Protein AF-A0A2T0LXQ9-F1 (afdb_monomer)

Nearest PDB structures (foldseek):
  5e7t-assembly1_H  TM=4.383E-01  e=6.725E-02  Lactococcus phage Tuc2009
  8um6-assembly2_B  TM=4.158E-01  e=6.453E-01  Bacillus subtilis
  2wze-assembly1_A  TM=2.826E-01  e=3.660E+00  Acetivibrio thermocellus

Radius of gyration: 13.14 Å; Cα contacts (8 Å, |Δi|>4): 272; chains: 1; bounding box: 31×21×38 Å

Structure (mmCIF, N/CA/C/O backbone):
data_AF-A0A2T0LXQ9-F1
#
_entry.id   AF-A0A2T0LXQ9-F1
#
loop_
_atom_site.group_PDB
_atom_site.id
_atom_site.type_symbol
_atom_site.label_atom_id
_atom_site.label_alt_id
_atom_site.label_comp_id
_atom_site.label_asym_id
_atom_site.label_entity_id
_atom_site.label_seq_id
_atom_site.pdbx_PDB_ins_code
_atom_site.Cartn_x
_atom_site.Cartn_y
_atom_site.Cartn_z
_atom_site.occupancy
_atom_site.B_iso_or_equiv
_atom_site.auth_seq_id
_atom_site.auth_comp_id
_atom_site.auth_asym_id
_atom_site.auth_atom_id
_atom_site.pdbx_PDB_model_num
ATOM 1 N N . MET A 1 1 ? -18.740 -0.389 3.014 1.00 93.50 1 MET A N 1
ATOM 2 C CA . MET A 1 1 ? -17.411 -0.159 2.401 1.00 93.50 1 MET A CA 1
ATOM 3 C C . MET A 1 1 ? -17.346 1.247 1.836 1.00 93.50 1 MET A C 1
ATOM 5 O O . MET A 1 1 ? -18.373 1.753 1.399 1.00 93.50 1 MET A O 1
ATOM 9 N N . THR A 1 2 ? -16.164 1.858 1.833 1.00 97.38 2 THR A N 1
ATOM 10 C CA . THR A 1 2 ? -15.897 3.151 1.180 1.00 97.38 2 THR A CA 1
ATOM 11 C C . THR A 1 2 ? -14.673 3.054 0.280 1.00 97.38 2 THR A C 1
ATOM 13 O O . THR A 1 2 ? -13.772 2.265 0.559 1.00 97.38 2 THR A O 1
ATOM 16 N N . PHE A 1 3 ? -14.636 3.877 -0.768 1.00 97.81 3 PHE A N 1
ATOM 17 C CA . PHE A 1 3 ? -13.567 3.894 -1.763 1.00 97.81 3 PHE A CA 1
ATOM 18 C C . PHE A 1 3 ? -13.008 5.306 -1.925 1.00 97.81 3 PHE A C 1
ATOM 20 O O . PHE A 1 3 ? -13.757 6.283 -1.866 1.00 97.81 3 PHE A O 1
ATOM 27 N N . SER A 1 4 ? -11.710 5.416 -2.179 1.00 97.94 4 SER A N 1
ATOM 28 C CA . SER A 1 4 ? -11.076 6.648 -2.658 1.00 97.94 4 SER A CA 1
ATOM 29 C C . SER A 1 4 ? -10.054 6.315 -3.740 1.00 97.94 4 SER A C 1
ATOM 31 O O . SER A 1 4 ? -9.659 5.159 -3.880 1.00 97.94 4 SER A O 1
ATOM 33 N N . LYS A 1 5 ? -9.635 7.306 -4.528 1.00 97.94 5 LYS A N 1
ATOM 34 C CA . LYS A 1 5 ? -8.654 7.104 -5.599 1.00 97.94 5 LYS A CA 1
ATOM 35 C C . LYS A 1 5 ? -7.603 8.201 -5.613 1.00 97.94 5 LYS A C 1
ATOM 37 O O . LYS A 1 5 ? -7.911 9.353 -5.313 1.00 97.94 5 LYS A O 1
ATOM 42 N N . ALA A 1 6 ? -6.410 7.838 -6.050 1.00 98.31 6 ALA A N 1
ATOM 43 C CA . ALA A 1 6 ? -5.338 8.740 -6.420 1.00 98.31 6 ALA A CA 1
ATOM 44 C C . ALA A 1 6 ? -4.669 8.236 -7.705 1.00 98.31 6 ALA A C 1
ATOM 46 O O . ALA A 1 6 ? -4.815 7.077 -8.096 1.00 98.31 6 ALA A O 1
ATOM 47 N N . SER A 1 7 ? -3.967 9.132 -8.376 1.00 98.19 7 SER A N 1
ATOM 48 C CA . SER A 1 7 ? -3.144 8.835 -9.541 1.00 98.19 7 SER A CA 1
ATOM 49 C C . SER A 1 7 ? -2.052 9.884 -9.622 1.00 98.19 7 SER A C 1
ATOM 51 O O . SER A 1 7 ? -2.271 11.021 -9.191 1.00 98.19 7 SER A O 1
ATOM 53 N N . GLY A 1 8 ? -0.918 9.538 -10.205 1.00 97.12 8 GLY A N 1
ATOM 54 C CA . GLY A 1 8 ? 0.214 10.445 -10.304 1.00 97.12 8 GLY A CA 1
ATOM 55 C C . GLY A 1 8 ? 1.207 10.000 -11.360 1.00 97.12 8 GLY A C 1
ATOM 56 O O . GLY A 1 8 ? 1.066 8.935 -11.953 1.00 97.12 8 GLY A O 1
ATOM 57 N N . SER A 1 9 ? 2.190 10.861 -11.592 1.00 96.62 9 SER A N 1
ATOM 58 C CA . SER A 1 9 ? 3.390 10.572 -12.369 1.00 96.62 9 SER A CA 1
ATOM 59 C C . SER A 1 9 ? 4.573 11.261 -11.694 1.00 96.62 9 SER A C 1
ATOM 61 O O . SER A 1 9 ? 4.390 12.346 -11.131 1.00 96.62 9 SER A O 1
ATOM 63 N N . GLY A 1 10 ? 5.754 10.637 -11.678 1.00 93.06 10 GLY A N 1
ATOM 64 C CA . GLY A 1 10 ? 6.944 11.240 -11.060 1.00 93.06 10 GLY A CA 1
ATOM 65 C C . GLY A 1 10 ? 6.899 11.291 -9.525 1.00 93.06 10 GLY A C 1
ATOM 66 O O . GLY A 1 10 ? 7.587 12.101 -8.903 1.00 93.06 10 GLY A O 1
ATOM 67 N N . THR A 1 11 ? 6.008 10.516 -8.899 1.00 95.00 11 THR A N 1
ATOM 68 C CA . THR A 1 11 ? 5.722 10.547 -7.454 1.00 95.00 11 THR A CA 1
ATOM 69 C C . THR A 1 11 ? 5.458 9.141 -6.945 1.00 95.00 11 THR A C 1
ATOM 71 O O . THR A 1 11 ? 4.991 8.297 -7.700 1.00 95.00 11 THR A O 1
ATOM 74 N N . ALA A 1 12 ? 5.681 8.896 -5.653 1.00 95.88 12 ALA A N 1
ATOM 75 C CA . ALA A 1 12 ? 5.351 7.604 -5.065 1.00 95.88 12 ALA A CA 1
ATOM 76 C C . ALA A 1 12 ? 3.820 7.373 -5.047 1.00 95.88 12 ALA A C 1
ATOM 78 O O . ALA A 1 12 ? 3.090 8.266 -4.595 1.00 95.88 12 ALA A O 1
ATOM 79 N N . PRO A 1 13 ? 3.323 6.191 -5.464 1.00 97.12 13 PRO A N 1
ATOM 80 C CA . PRO A 1 13 ? 1.915 5.821 -5.342 1.00 97.12 13 PRO A CA 1
ATOM 81 C C . PRO A 1 13 ? 1.392 5.934 -3.910 1.00 97.12 13 PRO A C 1
ATOM 83 O O . PRO A 1 13 ? 1.747 5.133 -3.045 1.00 97.12 13 PRO A O 1
ATOM 86 N N . GLN A 1 14 ? 0.518 6.909 -3.648 1.00 97.88 14 GLN A N 1
ATOM 87 C CA . GLN A 1 14 ? -0.124 7.102 -2.344 1.00 97.88 14 GLN A CA 1
ATOM 88 C C . GLN A 1 14 ? -1.570 7.575 -2.489 1.00 97.88 14 GLN A C 1
ATOM 90 O O . GLN A 1 14 ? -1.902 8.379 -3.358 1.00 97.88 14 GLN A O 1
ATOM 95 N N . ALA A 1 15 ? -2.438 7.102 -1.598 1.00 98.12 15 ALA A N 1
ATOM 96 C CA . ALA A 1 15 ? -3.834 7.505 -1.512 1.00 98.12 15 ALA A CA 1
ATOM 97 C C . ALA A 1 15 ? -4.281 7.621 -0.049 1.00 98.12 15 ALA A C 1
ATOM 99 O O . ALA A 1 15 ? -3.736 6.975 0.847 1.00 98.12 15 ALA A O 1
ATOM 100 N N . VAL A 1 16 ? -5.306 8.442 0.190 1.00 98.31 16 VAL A N 1
ATOM 101 C CA . VAL A 1 16 ? -5.895 8.632 1.521 1.00 98.31 16 VAL A CA 1
ATOM 102 C C . VAL A 1 16 ? -7.210 7.870 1.606 1.00 98.31 16 VAL A C 1
ATOM 104 O O . VAL A 1 16 ? -8.158 8.171 0.878 1.00 98.31 16 VAL A O 1
ATOM 107 N N . ALA A 1 17 ? -7.285 6.901 2.510 1.00 98.06 17 ALA A N 1
ATOM 108 C CA . ALA A 1 17 ? -8.512 6.214 2.887 1.00 98.06 17 ALA A CA 1
ATOM 109 C C . ALA A 1 17 ? -9.152 6.896 4.104 1.00 98.06 17 ALA A C 1
ATOM 111 O O . ALA A 1 17 ? -8.455 7.413 4.974 1.00 98.06 17 ALA A O 1
ATOM 112 N N . ARG A 1 18 ? -10.484 6.858 4.201 1.00 97.62 18 ARG A N 1
ATOM 113 C CA . ARG A 1 18 ? -11.205 7.175 5.443 1.00 97.62 18 ARG A CA 1
ATOM 114 C C . ARG A 1 18 ? -11.541 5.866 6.145 1.00 97.62 18 ARG A C 1
ATOM 116 O O . ARG A 1 18 ? -12.115 4.984 5.505 1.00 97.62 18 ARG A O 1
ATOM 123 N N . ALA A 1 19 ? -11.202 5.754 7.422 1.00 97.81 19 ALA A N 1
ATOM 124 C CA . ALA A 1 19 ? -11.434 4.562 8.228 1.00 97.81 19 ALA A CA 1
ATOM 125 C C . ALA A 1 19 ? -12.090 4.912 9.563 1.00 97.81 19 ALA A C 1
ATOM 127 O O . ALA A 1 19 ? -11.845 5.991 10.097 1.00 97.81 19 ALA A O 1
ATOM 128 N N . ASP A 1 20 ? -12.897 3.990 10.081 1.00 97.81 20 ASP A N 1
ATOM 129 C CA . ASP A 1 20 ? -13.305 3.933 11.485 1.00 97.81 20 ASP A CA 1
ATOM 130 C C . ASP A 1 20 ? -12.396 2.952 12.249 1.00 97.81 20 ASP A C 1
ATOM 132 O O . ASP A 1 20 ? -11.715 2.121 11.634 1.00 97.81 20 ASP A O 1
ATOM 136 N N . ALA A 1 21 ? -12.387 3.008 13.584 1.00 97.69 21 ALA A N 1
ATOM 137 C CA . ALA A 1 21 ? -11.669 2.015 14.386 1.00 97.69 21 ALA A CA 1
ATOM 138 C C . ALA A 1 21 ? -12.170 0.594 14.061 1.00 97.69 21 ALA A C 1
ATOM 140 O O . ALA A 1 21 ? -13.371 0.366 13.977 1.00 97.69 21 ALA A O 1
ATOM 141 N N . GLY A 1 22 ? -11.256 -0.354 13.865 1.00 98.06 22 GLY A N 1
ATOM 142 C CA . GLY A 1 22 ? -11.538 -1.725 13.437 1.00 98.06 22 GLY A CA 1
ATOM 143 C C . GLY A 1 22 ? -11.662 -1.918 11.922 1.00 98.06 22 GLY A C 1
ATOM 144 O O . GLY A 1 22 ? -11.825 -3.053 11.480 1.00 98.06 22 GLY A O 1
ATOM 145 N N . SER A 1 23 ? -11.571 -0.859 11.109 1.00 98.50 23 SER A N 1
ATOM 146 C CA . SER A 1 23 ? -11.678 -1.004 9.652 1.00 98.50 23 SER A CA 1
ATOM 147 C C . SER A 1 23 ? -10.474 -1.726 9.055 1.00 98.50 23 SER A C 1
ATOM 149 O O . SER A 1 23 ? -9.329 -1.436 9.404 1.00 98.50 23 SER A O 1
ATOM 151 N N . LEU A 1 24 ? -10.720 -2.589 8.073 1.00 98.50 24 LEU A N 1
ATOM 152 C CA . LEU A 1 24 ? -9.671 -3.116 7.202 1.00 98.50 24 LEU A CA 1
ATOM 153 C C . LEU A 1 24 ? -9.475 -2.161 6.022 1.00 98.50 24 LEU A C 1
ATOM 155 O O . LEU A 1 24 ? -10.448 -1.782 5.366 1.00 98.50 24 LEU A O 1
ATOM 159 N N 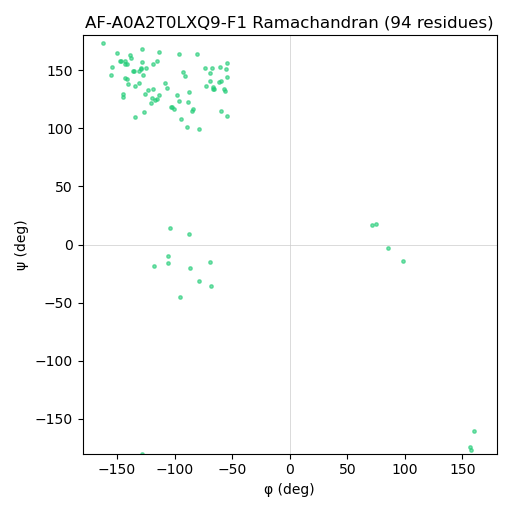. VAL A 1 25 ? -8.226 -1.790 5.738 1.00 98.62 25 VAL A N 1
ATOM 160 C CA . VAL A 1 25 ? -7.881 -0.865 4.649 1.00 98.62 25 VAL A CA 1
ATOM 161 C C . VAL A 1 25 ? -6.957 -1.562 3.662 1.00 98.62 25 VAL A C 1
ATOM 163 O O . VAL A 1 25 ? -5.862 -1.995 4.023 1.00 98.62 25 VAL A O 1
ATOM 166 N N . PHE A 1 26 ? -7.398 -1.628 2.411 1.00 98.69 26 PHE A N 1
ATOM 167 C CA . PHE A 1 26 ? -6.641 -2.144 1.278 1.00 98.69 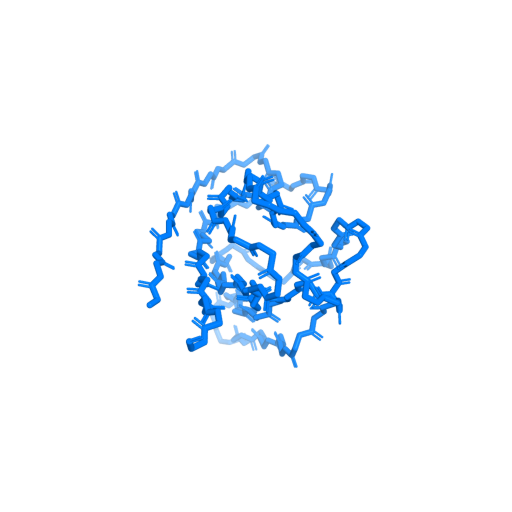26 PHE A CA 1
ATOM 168 C C . PHE A 1 26 ? -6.378 -1.029 0.269 1.00 98.69 26 PHE A C 1
ATOM 170 O O . PHE A 1 26 ? -7.118 -0.044 0.213 1.00 98.69 26 PHE A O 1
ATOM 177 N N . ALA A 1 27 ? -5.358 -1.211 -0.561 1.00 98.56 27 ALA A N 1
ATOM 178 C CA . ALA A 1 27 ? -5.145 -0.419 -1.758 1.00 98.56 27 ALA A CA 1
ATOM 179 C C . ALA A 1 27 ? -4.791 -1.328 -2.938 1.00 98.56 27 ALA A C 1
ATOM 181 O O . ALA A 1 27 ? -4.002 -2.259 -2.787 1.00 98.56 27 ALA A O 1
ATOM 182 N N . VAL A 1 28 ? -5.398 -1.057 -4.089 1.00 98.44 28 VAL A N 1
ATOM 183 C CA . VAL A 1 28 ? -5.193 -1.777 -5.349 1.00 98.44 28 VAL A CA 1
ATOM 184 C C . VAL A 1 28 ? -4.621 -0.795 -6.353 1.00 98.44 28 VAL A C 1
ATOM 186 O O . VAL A 1 28 ? -5.215 0.267 -6.558 1.00 98.44 28 VAL A O 1
ATOM 189 N N . GLY A 1 29 ? -3.475 -1.125 -6.935 1.00 97.56 29 GLY A N 1
ATOM 190 C CA . GLY A 1 29 ? -2.753 -0.222 -7.819 1.00 97.56 29 GLY A CA 1
ATOM 191 C C . GLY A 1 29 ? -2.385 -0.830 -9.162 1.00 97.56 29 GLY A C 1
ATOM 192 O O . GLY A 1 29 ? -2.297 -2.053 -9.309 1.00 97.56 29 GLY A O 1
ATOM 193 N N . ASN A 1 30 ? -2.179 0.069 -10.120 1.00 97.00 30 ASN A N 1
ATOM 194 C CA . ASN A 1 30 ? -1.574 -0.191 -11.418 1.00 97.00 30 ASN A CA 1
ATOM 195 C C . ASN A 1 30 ? -0.474 0.842 -11.684 1.00 97.00 30 ASN A C 1
ATOM 197 O O . ASN A 1 30 ? -0.653 2.027 -11.400 1.00 97.00 30 ASN A O 1
ATOM 201 N N . ASP A 1 31 ? 0.629 0.370 -12.238 1.00 96.38 31 ASP A N 1
ATOM 202 C CA . ASP A 1 31 ? 1.789 1.115 -12.703 1.00 96.38 31 ASP A CA 1
ATOM 203 C C . ASP A 1 31 ? 2.126 0.545 -14.074 1.00 96.38 31 ASP A C 1
ATOM 205 O O . ASP A 1 31 ? 2.502 -0.620 -14.187 1.00 96.38 31 ASP A O 1
ATOM 209 N N . TRP A 1 32 ? 1.889 1.334 -15.112 1.00 95.00 32 TRP A N 1
ATOM 210 C CA . TRP A 1 32 ? 1.904 0.856 -16.494 1.00 95.00 32 TRP A CA 1
ATOM 211 C C . TRP A 1 32 ? 3.169 1.262 -17.255 1.00 95.00 32 TRP A C 1
ATOM 213 O O . TRP A 1 32 ? 3.201 1.164 -18.478 1.00 95.00 32 TRP A O 1
ATOM 223 N N . ASP A 1 33 ? 4.211 1.716 -16.552 1.00 93.44 33 ASP A N 1
ATOM 224 C CA . ASP A 1 33 ? 5.510 2.023 -17.166 1.00 93.44 33 ASP A CA 1
ATOM 225 C C . ASP A 1 33 ? 6.585 0.970 -16.852 1.00 93.44 33 ASP A C 1
ATOM 227 O O . ASP A 1 33 ? 7.647 0.966 -17.478 1.00 93.44 33 ASP A O 1
ATOM 231 N N . GLY A 1 34 ? 6.332 0.036 -15.928 1.00 89.56 34 GLY A N 1
ATOM 232 C CA . GLY A 1 34 ? 7.262 -1.063 -15.682 1.00 89.56 34 GLY A CA 1
ATOM 233 C C . GLY A 1 34 ? 7.157 -1.727 -14.312 1.00 89.56 34 GLY A C 1
ATOM 234 O O . GLY A 1 34 ? 6.340 -1.381 -13.458 1.00 89.56 34 GLY A O 1
ATOM 235 N N . ALA A 1 35 ? 8.063 -2.678 -14.083 1.00 89.88 35 ALA A N 1
ATOM 236 C CA . ALA A 1 35 ? 8.281 -3.289 -12.778 1.00 89.88 35 ALA A CA 1
ATOM 237 C C . ALA A 1 35 ? 9.225 -2.443 -11.918 1.00 89.88 35 ALA A C 1
ATOM 239 O O . ALA A 1 35 ? 10.411 -2.318 -12.226 1.00 89.88 35 ALA A O 1
ATOM 240 N N . VAL A 1 36 ? 8.710 -1.933 -10.796 1.00 87.75 36 VAL A N 1
ATOM 241 C CA . VAL A 1 36 ? 9.482 -1.175 -9.801 1.00 87.75 36 VAL A CA 1
ATOM 242 C C . VAL A 1 36 ? 9.361 -1.836 -8.429 1.00 87.75 36 VAL A C 1
ATOM 244 O O . VAL A 1 36 ? 8.248 -2.151 -7.999 1.00 87.75 36 VAL A O 1
ATOM 247 N N . PRO A 1 37 ? 10.473 -2.02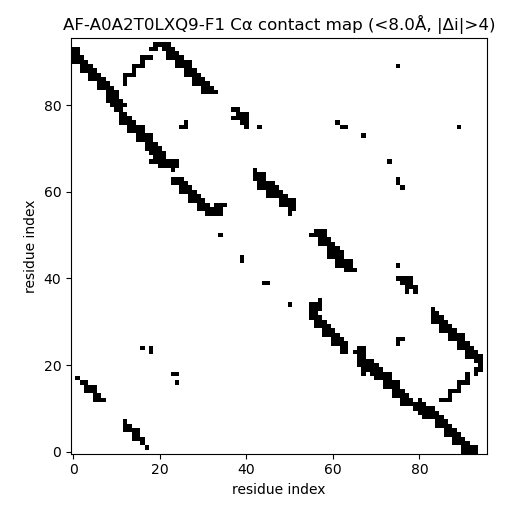8 -7.693 1.00 85.75 37 PRO A N 1
ATOM 248 C CA . PRO A 1 37 ? 10.417 -2.478 -6.308 1.00 85.75 37 PRO A CA 1
ATOM 249 C C . PRO A 1 37 ? 9.632 -1.497 -5.423 1.00 85.75 37 PRO A C 1
ATOM 251 O O . PRO A 1 37 ? 10.068 -0.370 -5.177 1.00 85.75 37 PRO A O 1
ATOM 254 N N . ARG A 1 38 ? 8.491 -1.931 -4.879 1.00 89.75 38 ARG A N 1
ATOM 255 C CA . ARG A 1 38 ? 7.669 -1.090 -3.997 1.00 89.75 38 ARG A CA 1
ATOM 256 C C . ARG A 1 38 ? 8.142 -1.151 -2.551 1.00 89.75 38 ARG A C 1
ATOM 258 O O . ARG A 1 38 ? 7.996 -2.163 -1.870 1.00 89.75 38 ARG A O 1
ATOM 265 N N . THR A 1 39 ? 8.626 -0.020 -2.041 1.00 95.50 39 THR A N 1
ATOM 266 C CA . THR A 1 39 ? 8.846 0.164 -0.597 1.00 95.50 39 THR A CA 1
ATOM 267 C C . THR A 1 39 ? 7.575 0.716 0.037 1.00 95.50 39 THR A C 1
ATOM 269 O O . THR A 1 39 ? 7.287 1.906 -0.094 1.00 95.50 39 THR A O 1
ATOM 272 N N . LEU A 1 40 ? 6.793 -0.139 0.698 1.00 97.62 40 LEU A N 1
ATOM 273 C CA . LEU A 1 40 ? 5.546 0.283 1.339 1.00 97.62 40 LEU A CA 1
ATOM 274 C C . LEU A 1 40 ? 5.793 1.214 2.531 1.00 97.6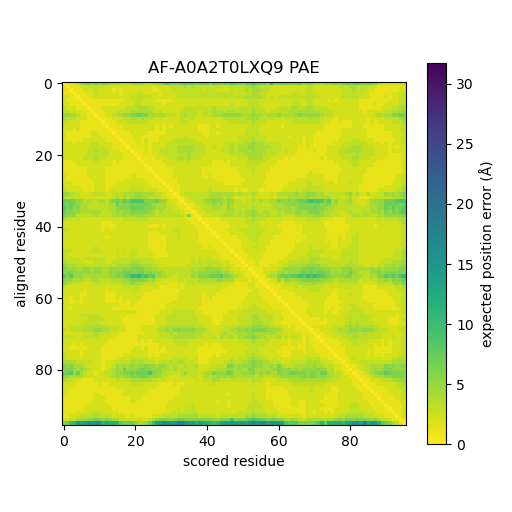2 40 LEU A C 1
ATOM 276 O O . LEU A 1 40 ? 6.815 1.131 3.215 1.00 97.62 40 LEU A O 1
ATOM 280 N N . LEU A 1 41 ? 4.818 2.081 2.804 1.00 98.31 41 LEU A N 1
ATOM 281 C CA . LEU A 1 41 ? 4.789 2.857 4.042 1.00 98.31 41 LEU A CA 1
ATOM 282 C C . LEU A 1 41 ? 4.731 1.925 5.277 1.00 98.31 41 LEU A C 1
ATOM 284 O O . LEU A 1 41 ? 4.203 0.813 5.188 1.00 98.31 41 LEU A O 1
ATOM 288 N N . PRO A 1 42 ? 5.232 2.360 6.451 1.00 98.06 42 PRO A N 1
ATOM 289 C CA . PRO A 1 42 ? 5.200 1.550 7.668 1.00 98.06 42 PRO A CA 1
ATOM 290 C C . PRO A 1 42 ? 3.792 1.061 8.040 1.00 98.06 42 PRO A C 1
ATOM 292 O O . PRO A 1 42 ? 2.806 1.779 7.871 1.00 98.06 42 PRO A O 1
ATOM 295 N N . GLY A 1 43 ? 3.706 -0.156 8.586 1.00 98.06 43 GLY A N 1
ATOM 296 C CA . GLY A 1 43 ? 2.432 -0.771 8.983 1.00 98.06 43 GLY A CA 1
ATOM 297 C C . GLY A 1 43 ? 1.593 -1.284 7.810 1.00 98.06 43 GLY A C 1
ATOM 298 O O . GLY A 1 43 ? 0.391 -1.493 7.966 1.00 98.06 43 GLY A O 1
ATOM 299 N N . GLN A 1 44 ? 2.203 -1.467 6.636 1.00 98.50 44 GLN A N 1
ATOM 300 C CA . GLN A 1 44 ? 1.555 -2.011 5.445 1.00 98.50 44 GLN A CA 1
ATOM 301 C C . GLN A 1 44 ? 2.309 -3.225 4.910 1.00 98.50 44 GLN A C 1
ATOM 303 O O . GLN A 1 44 ? 3.521 -3.347 5.080 1.00 98.50 44 GLN A O 1
ATOM 308 N N . SER A 1 45 ? 1.586 -4.126 4.252 1.00 98.19 45 SER A N 1
ATOM 309 C CA . SER A 1 45 ? 2.163 -5.296 3.592 1.00 98.19 45 SER A CA 1
ATOM 310 C C . SER A 1 45 ? 1.553 -5.508 2.211 1.00 98.19 45 SER A C 1
ATOM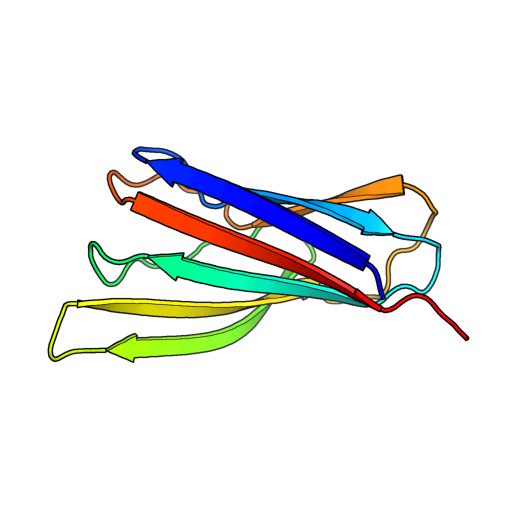 312 O O . SER A 1 45 ? 0.369 -5.229 1.995 1.00 98.19 45 SER A O 1
ATOM 314 N N . ILE A 1 46 ? 2.349 -6.059 1.291 1.00 98.00 46 ILE A N 1
ATOM 315 C CA . ILE A 1 46 ? 1.843 -6.593 0.026 1.00 98.00 46 ILE A CA 1
ATOM 316 C C . ILE A 1 46 ? 0.965 -7.812 0.328 1.00 98.00 46 ILE A C 1
ATOM 318 O O . ILE A 1 46 ? 1.305 -8.655 1.158 1.00 98.00 46 ILE A O 1
ATOM 322 N N . VAL A 1 47 ? -0.184 -7.876 -0.338 1.00 98.25 47 VAL A N 1
ATOM 323 C CA . VAL A 1 47 ? -1.062 -9.051 -0.396 1.00 98.25 47 VAL A CA 1
ATOM 324 C C . VAL A 1 47 ? -0.758 -9.850 -1.659 1.00 98.25 47 VAL A C 1
ATOM 326 O O . VAL A 1 47 ? -0.653 -11.071 -1.608 1.00 98.25 47 VAL A O 1
ATOM 329 N N . SER A 1 48 ? -0.614 -9.161 -2.791 1.00 97.31 48 SER A N 1
ATOM 330 C CA . SER A 1 48 ? -0.246 -9.746 -4.078 1.00 97.31 48 SER A CA 1
ATOM 331 C C . SER A 1 48 ? 0.413 -8.685 -4.956 1.00 97.31 48 SER A C 1
ATOM 333 O O . SER A 1 48 ? 0.043 -7.515 -4.887 1.00 97.31 48 SER A O 1
ATOM 335 N N . GLU A 1 49 ? 1.373 -9.094 -5.774 1.00 96.25 49 GLU A N 1
ATOM 336 C CA . GLU A 1 49 ? 1.992 -8.273 -6.811 1.00 96.25 49 GLU A CA 1
ATOM 337 C C . GLU A 1 49 ? 2.204 -9.154 -8.041 1.00 96.25 49 GLU A C 1
ATOM 339 O O . GLU A 1 49 ? 2.545 -10.335 -7.926 1.00 96.25 49 GLU A O 1
ATOM 344 N N . THR A 1 50 ? 1.926 -8.624 -9.225 1.00 95.50 50 THR A N 1
ATOM 345 C CA . THR A 1 50 ? 2.092 -9.345 -10.486 1.00 95.50 50 THR A CA 1
ATOM 346 C C . THR A 1 50 ? 2.551 -8.381 -11.561 1.00 95.50 50 THR A C 1
ATOM 348 O O . THR A 1 50 ? 1.935 -7.339 -11.775 1.00 95.50 50 THR A O 1
ATOM 351 N N . VAL A 1 51 ? 3.617 -8.768 -12.253 1.00 95.75 51 VAL A N 1
ATOM 352 C CA . VAL A 1 51 ? 4.11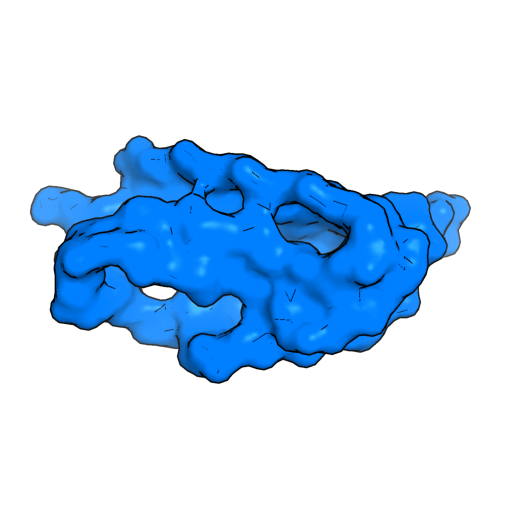3 -8.071 -13.437 1.00 95.75 51 VAL A CA 1
ATOM 353 C C . VAL A 1 51 ? 3.545 -8.771 -14.662 1.00 95.75 51 VAL A C 1
ATOM 355 O O . VAL A 1 51 ? 3.739 -9.976 -14.838 1.00 95.75 51 VAL A O 1
ATOM 358 N N . ASN A 1 52 ? 2.851 -8.026 -15.514 1.00 94.44 52 ASN A N 1
ATOM 359 C CA . ASN A 1 52 ? 2.548 -8.468 -16.862 1.00 94.44 52 ASN A CA 1
ATOM 360 C C . ASN A 1 52 ? 3.797 -8.266 -17.724 1.00 94.44 52 ASN A C 1
ATOM 362 O O . ASN A 1 52 ? 4.076 -7.167 -18.193 1.00 94.44 52 ASN A O 1
ATOM 366 N N . THR A 1 53 ? 4.554 -9.338 -17.941 1.00 92.12 53 THR A N 1
ATOM 367 C CA . THR A 1 53 ? 5.825 -9.281 -18.674 1.00 92.12 53 THR A CA 1
ATOM 368 C C . THR A 1 53 ? 5.676 -8.986 -20.165 1.00 92.12 53 THR A C 1
ATOM 370 O O . THR A 1 53 ? 6.672 -8.645 -20.795 1.00 92.12 53 THR A O 1
ATOM 373 N N . ASP A 1 54 ? 4.471 -9.105 -20.732 1.00 92.38 54 ASP A N 1
ATOM 374 C CA . ASP A 1 54 ? 4.238 -8.847 -22.158 1.00 92.38 54 ASP A CA 1
ATOM 375 C C . ASP A 1 54 ? 4.155 -7.344 -22.469 1.00 92.38 54 ASP A C 1
ATOM 377 O O . ASP A 1 54 ? 4.534 -6.924 -23.562 1.00 92.38 54 ASP A O 1
ATOM 381 N N . VAL A 1 55 ? 3.670 -6.534 -21.520 1.00 92.12 55 VAL A N 1
ATOM 382 C CA . VAL A 1 55 ? 3.506 -5.072 -21.682 1.00 92.12 55 VAL A CA 1
ATOM 383 C C . VAL A 1 55 ? 4.336 -4.242 -20.701 1.00 92.12 55 VAL A C 1
ATOM 385 O O . VAL A 1 55 ? 4.605 -3.083 -20.984 1.00 92.12 55 VAL A O 1
ATOM 388 N N . GLY A 1 56 ? 4.796 -4.832 -19.597 1.00 89.62 56 GLY A N 1
ATOM 389 C CA . GLY A 1 56 ? 5.591 -4.161 -18.565 1.00 89.62 56 GLY A CA 1
ATOM 390 C C . GLY A 1 56 ? 4.789 -3.704 -17.343 1.00 89.62 56 GLY A C 1
ATOM 391 O O . GLY A 1 56 ? 5.394 -3.433 -16.311 1.00 89.62 56 GLY A O 1
ATOM 392 N N . ASP A 1 57 ? 3.458 -3.680 -17.417 1.00 94.38 57 ASP A N 1
ATOM 393 C CA . ASP A 1 57 ? 2.589 -3.2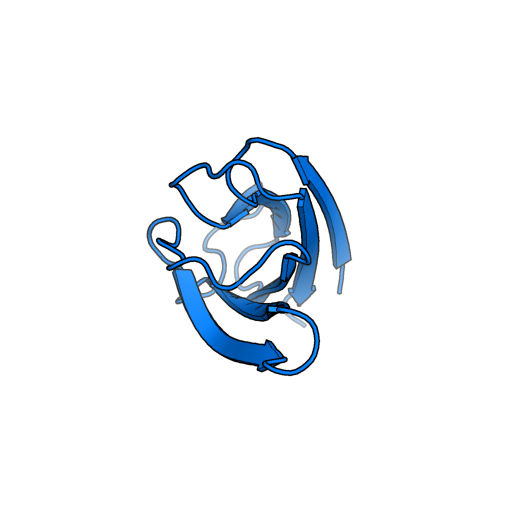24 -16.329 1.00 94.38 57 ASP A CA 1
ATOM 394 C C . ASP A 1 57 ? 2.757 -4.043 -15.045 1.00 94.38 57 ASP A C 1
ATOM 396 O O . ASP A 1 57 ? 2.817 -5.278 -15.063 1.00 94.38 57 ASP A O 1
ATOM 400 N N . THR A 1 58 ? 2.718 -3.362 -13.904 1.00 95.88 58 THR A N 1
ATOM 401 C CA . THR A 1 58 ? 2.677 -3.984 -12.586 1.00 95.88 58 THR A CA 1
ATOM 402 C C . THR A 1 58 ? 1.375 -3.677 -11.868 1.00 95.88 58 THR A C 1
ATOM 404 O O . THR A 1 58 ? 1.029 -2.526 -11.604 1.00 95.88 58 THR A O 1
ATOM 407 N N . PHE A 1 59 ? 0.697 -4.740 -11.451 1.00 96.44 59 PHE A N 1
ATOM 408 C CA . PHE A 1 59 ? -0.517 -4.685 -10.650 1.00 96.44 59 PHE A CA 1
ATOM 409 C C . PHE A 1 59 ? -0.214 -5.158 -9.236 1.00 96.44 59 PHE A C 1
ATOM 411 O O . PHE A 1 59 ? 0.499 -6.148 -9.042 1.00 96.44 59 PHE A O 1
ATOM 418 N N . TRP A 1 60 ? -0.778 -4.491 -8.232 1.00 97.81 60 TRP A N 1
ATOM 419 C CA . TRP A 1 60 ? -0.573 -4.900 -6.847 1.00 97.81 60 TRP A CA 1
ATOM 420 C C . TRP A 1 60 ? -1.785 -4.654 -5.961 1.00 97.81 60 TRP A C 1
ATOM 422 O O . TRP A 1 60 ? -2.637 -3.802 -6.216 1.00 97.81 60 TRP A O 1
ATOM 432 N N . VAL A 1 61 ? -1.820 -5.410 -4.870 1.00 98.44 61 VAL A N 1
ATOM 433 C CA . VAL A 1 61 ? -2.708 -5.204 -3.735 1.00 98.44 61 VAL A CA 1
ATOM 434 C C . VAL A 1 61 ? -1.852 -5.120 -2.485 1.00 98.44 61 VAL A C 1
ATOM 436 O O . VAL A 1 61 ? -1.046 -6.008 -2.207 1.00 98.44 61 VAL A O 1
ATOM 439 N N . GLN A 1 62 ? -2.074 -4.084 -1.691 1.00 98.56 62 GLN A N 1
ATOM 440 C CA . GLN A 1 62 ? -1.489 -3.914 -0.367 1.00 98.56 62 GLN A CA 1
ATOM 441 C C . GLN A 1 62 ? -2.573 -3.622 0.667 1.00 98.56 62 GLN A C 1
ATOM 443 O O . GLN A 1 62 ? -3.722 -3.331 0.328 1.00 98.56 62 GLN A O 1
ATOM 448 N N . ARG A 1 63 ? -2.210 -3.688 1.943 1.00 98.69 63 ARG A N 1
ATOM 449 C CA . ARG A 1 63 ? -3.111 -3.376 3.055 1.00 98.69 63 ARG A CA 1
ATOM 450 C C . ARG A 1 63 ? -2.367 -2.820 4.253 1.00 98.69 63 ARG A C 1
ATOM 452 O O . ARG A 1 63 ? -1.159 -3.021 4.352 1.00 98.69 63 ARG A O 1
ATOM 459 N N . LEU A 1 64 ? -3.100 -2.221 5.191 1.00 98.56 64 LEU A N 1
ATOM 460 C CA . LEU A 1 64 ? -2.619 -2.135 6.570 1.00 98.56 64 LEU A CA 1
ATOM 461 C C . LEU A 1 64 ? -2.430 -3.547 7.142 1.00 98.56 64 LEU A C 1
ATOM 46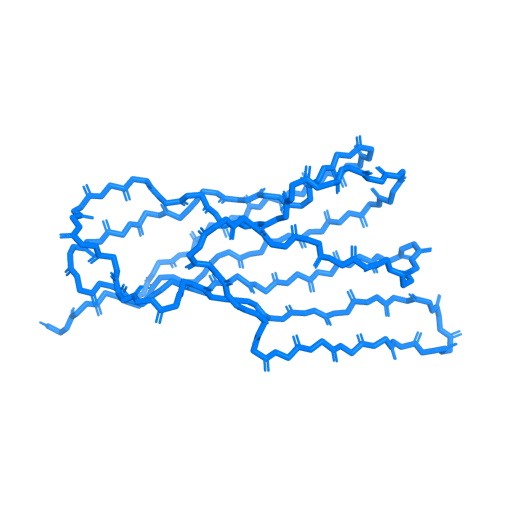3 O O . LEU A 1 64 ? -3.251 -4.436 6.899 1.00 98.56 64 LEU A O 1
ATOM 467 N N . THR A 1 65 ? -1.357 -3.759 7.901 1.00 98.44 65 THR A N 1
ATOM 468 C CA . THR A 1 65 ? -1.093 -5.049 8.556 1.00 98.44 65 THR A CA 1
ATOM 469 C C . THR A 1 65 ? -2.097 -5.338 9.664 1.00 98.44 65 THR A C 1
ATOM 471 O O . THR A 1 65 ? -2.506 -6.483 9.817 1.00 98.44 65 THR A O 1
ATOM 474 N N . GLU A 1 66 ? -2.526 -4.292 10.370 1.00 98.25 66 GLU A N 1
ATOM 475 C CA . GLU A 1 66 ? -3.529 -4.335 11.434 1.00 98.25 66 GLU A CA 1
ATOM 476 C C . GLU A 1 66 ? -4.742 -3.464 11.069 1.00 98.25 66 GLU A C 1
ATOM 478 O O . GLU A 1 66 ? -4.599 -2.509 10.297 1.00 98.25 66 GLU A O 1
ATOM 483 N N . PRO A 1 67 ? -5.939 -3.743 11.615 1.00 98.19 67 PRO A N 1
ATOM 484 C CA . PRO A 1 67 ? -7.086 -2.855 11.462 1.00 98.19 67 PRO A CA 1
ATOM 485 C C . PRO A 1 67 ? -6.783 -1.429 11.943 1.00 98.19 67 PRO A C 1
ATOM 487 O O . PRO A 1 67 ? -5.991 -1.220 12.865 1.00 98.19 67 PRO A O 1
ATOM 490 N N . ALA A 1 68 ? -7.452 -0.437 11.352 1.00 97.94 68 ALA A N 1
ATOM 491 C CA . ALA A 1 68 ? -7.322 0.953 11.778 1.00 97.94 68 ALA A CA 1
ATOM 492 C C . ALA A 1 68 ? -7.669 1.090 13.270 1.00 97.94 68 ALA A C 1
ATOM 494 O O . ALA A 1 68 ? -8.687 0.582 13.729 1.00 97.94 68 ALA A O 1
ATOM 495 N N . THR A 1 69 ? -6.837 1.777 14.046 1.00 96.81 69 THR A N 1
ATOM 496 C CA . THR A 1 69 ? -7.000 1.850 15.510 1.00 96.81 69 THR A CA 1
ATOM 497 C C . THR A 1 69 ? -7.937 2.968 15.961 1.00 96.81 69 THR A C 1
ATOM 499 O O . THR A 1 69 ? -8.468 2.916 17.067 1.00 96.81 69 THR A O 1
ATOM 502 N N . ALA A 1 70 ? -8.162 3.970 15.110 1.00 96.38 70 ALA A N 1
ATOM 503 C CA . ALA A 1 70 ? -9.003 5.122 15.394 1.00 96.38 70 ALA A CA 1
ATOM 504 C C . ALA A 1 70 ? -9.700 5.624 14.118 1.00 96.38 70 ALA A C 1
ATOM 506 O O . ALA A 1 70 ? -9.198 5.384 13.015 1.00 96.38 70 ALA A O 1
ATOM 507 N N . PRO A 1 71 ? -10.822 6.352 14.248 1.00 97.50 71 PRO A N 1
ATOM 508 C CA . PRO A 1 71 ? -11.444 7.011 13.112 1.00 97.50 71 PRO A CA 1
ATOM 509 C C . PRO A 1 71 ? -10.550 8.115 12.543 1.00 97.50 71 PRO A C 1
ATOM 511 O O . PRO A 1 71 ? -10.038 8.949 13.291 1.00 97.50 71 PRO A O 1
ATOM 514 N N . GLY A 1 72 ? -10.392 8.165 11.223 1.00 96.38 72 GLY A N 1
ATOM 515 C CA . GLY A 1 72 ? -9.606 9.211 10.579 1.00 96.38 72 GLY A CA 1
ATOM 516 C C . GLY A 1 72 ? -9.057 8.860 9.197 1.00 96.38 72 GLY A C 1
ATOM 517 O O . GLY A 1 72 ? -9.404 7.825 8.616 1.00 96.38 72 GLY A O 1
ATOM 518 N N . PRO A 1 73 ? -8.224 9.758 8.641 1.00 97.94 73 PRO A N 1
ATOM 519 C CA . PRO A 1 73 ? -7.498 9.495 7.412 1.00 97.94 73 PRO A CA 1
ATOM 520 C C . PRO A 1 73 ? -6.368 8.486 7.654 1.00 97.94 73 PRO A C 1
ATOM 522 O O . PRO A 1 73 ? -5.602 8.604 8.608 1.00 97.94 73 PRO A O 1
ATOM 525 N N . VAL A 1 74 ? -6.233 7.530 6.741 1.00 97.94 74 VAL A N 1
ATOM 526 C CA . VAL A 1 74 ? -5.121 6.580 6.668 1.00 97.94 74 VAL A CA 1
ATOM 527 C C . VAL A 1 74 ? -4.436 6.773 5.324 1.00 97.94 74 VAL A C 1
ATOM 529 O O . VAL A 1 74 ? -5.089 6.703 4.284 1.00 97.94 74 VAL A O 1
ATOM 532 N N . ILE A 1 75 ? -3.123 6.998 5.334 1.00 98.19 75 ILE A N 1
ATOM 533 C CA . ILE A 1 75 ? -2.326 7.052 4.106 1.00 98.19 75 ILE A CA 1
ATOM 534 C C . ILE A 1 75 ? -1.863 5.636 3.776 1.00 98.19 75 ILE A C 1
ATOM 536 O O . ILE A 1 75 ? -1.189 4.990 4.578 1.00 98.19 75 ILE A O 1
ATOM 540 N N . VAL A 1 76 ? -2.212 5.164 2.585 1.00 98.12 76 VAL A N 1
ATOM 541 C CA . VAL A 1 76 ? -1.768 3.881 2.039 1.00 98.12 76 VAL A CA 1
ATOM 542 C C . VAL A 1 76 ? -0.980 4.114 0.761 1.00 98.12 76 VAL A C 1
ATOM 544 O O . VAL A 1 76 ? -1.388 4.910 -0.082 1.00 98.12 76 VAL A O 1
ATOM 547 N N . GLY A 1 77 ? 0.163 3.452 0.629 1.00 97.56 77 GLY A N 1
ATOM 548 C CA . GLY A 1 77 ? 1.027 3.618 -0.534 1.00 97.56 77 GLY A CA 1
ATOM 549 C C . GLY A 1 77 ? 2.469 3.180 -0.3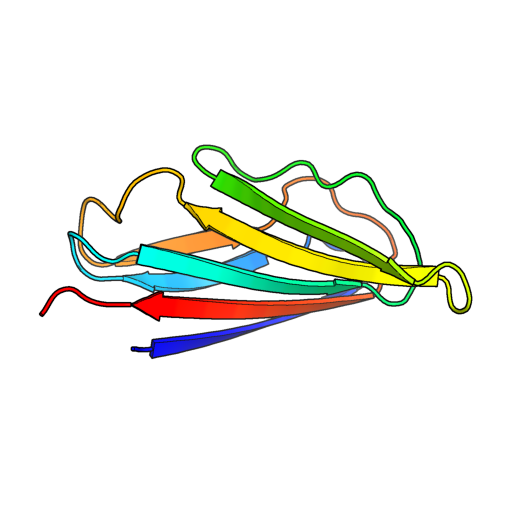09 1.00 97.56 77 GLY A C 1
ATOM 550 O O . GLY A 1 77 ? 2.761 2.424 0.624 1.00 97.56 77 GLY A O 1
ATOM 551 N N . SER A 1 78 ? 3.356 3.671 -1.168 1.00 96.38 78 SER A N 1
ATOM 552 C CA . SER A 1 78 ? 4.807 3.506 -1.096 1.00 96.38 78 SER A CA 1
ATOM 553 C C . SER A 1 78 ? 5.518 4.837 -0.821 1.00 96.38 78 SER A C 1
ATOM 555 O O . SER A 1 78 ? 4.926 5.917 -0.900 1.00 96.38 78 SER A O 1
ATOM 557 N N . SER A 1 79 ? 6.794 4.768 -0.438 1.00 95.62 79 SER A N 1
ATOM 558 C CA . SER A 1 79 ? 7.594 5.934 -0.032 1.00 95.62 79 SER A CA 1
ATOM 559 C C . SER A 1 79 ? 8.635 6.388 -1.055 1.00 95.62 79 SER A C 1
ATOM 561 O O . SER A 1 79 ? 9.137 7.502 -0.932 1.00 95.62 79 SER A O 1
ATOM 563 N N . VAL A 1 80 ? 8.967 5.552 -2.041 1.00 93.19 80 VAL A N 1
ATOM 564 C CA . VAL A 1 80 ? 10.010 5.834 -3.036 1.00 93.19 80 VAL A CA 1
ATOM 565 C C . VAL A 1 80 ? 9.346 6.305 -4.330 1.00 93.19 80 VAL A C 1
ATOM 567 O O . VAL A 1 80 ? 8.579 5.535 -4.904 1.00 93.19 80 VAL A O 1
ATOM 570 N N . PRO A 1 81 ? 9.583 7.554 -4.768 1.00 90.06 81 PRO A N 1
ATOM 571 C CA . PRO A 1 81 ? 9.158 8.017 -6.082 1.00 90.06 81 PRO A CA 1
ATOM 572 C C . PRO A 1 81 ? 9.952 7.347 -7.202 1.00 90.06 81 PRO A C 1
ATOM 574 O O . PRO A 1 81 ? 11.154 7.118 -7.060 1.00 90.06 81 PRO A O 1
ATOM 577 N N . ASP A 1 82 ? 9.289 7.148 -8.330 1.00 90.00 82 ASP A N 1
ATOM 578 C CA . ASP A 1 82 ? 9.868 6.829 -9.633 1.00 90.00 82 ASP A CA 1
ATOM 579 C C . ASP A 1 82 ? 9.313 7.814 -10.682 1.00 90.00 82 ASP A C 1
ATOM 581 O O . ASP A 1 82 ? 8.557 8.733 -10.348 1.00 90.00 82 ASP A O 1
ATOM 585 N N . ASP A 1 83 ? 9.731 7.673 -11.938 1.00 93.88 83 ASP A N 1
ATOM 586 C CA . ASP A 1 83 ? 9.231 8.441 -13.082 1.00 93.88 83 ASP A CA 1
ATOM 587 C C . ASP A 1 83 ? 7.992 7.813 -13.745 1.00 93.88 83 ASP A C 1
ATOM 589 O O . ASP A 1 83 ? 7.521 8.313 -14.771 1.00 93.88 83 ASP A O 1
ATOM 593 N N . HIS A 1 84 ? 7.411 6.781 -13.130 1.00 94.69 84 HIS A N 1
ATOM 594 C CA . HIS A 1 84 ? 6.274 6.058 -13.672 1.00 94.69 84 HIS A CA 1
ATOM 595 C C . HIS A 1 84 ? 4.959 6.784 -13.413 1.00 94.69 84 HIS A C 1
ATOM 597 O O . HIS A 1 84 ? 4.842 7.692 -12.581 1.00 94.69 84 HIS A O 1
ATOM 603 N N . GLN A 1 85 ? 3.940 6.373 -14.150 1.00 96.88 85 GLN A N 1
ATOM 604 C CA . GLN A 1 85 ? 2.566 6.790 -14.023 1.00 96.88 85 GLN A CA 1
ATOM 605 C C . GLN A 1 85 ? 1.761 5.661 -13.395 1.00 96.88 85 GLN A C 1
ATOM 607 O O . GLN A 1 85 ? 1.863 4.489 -13.757 1.00 96.88 85 GLN A O 1
ATOM 612 N N . TRP A 1 86 ? 0.929 6.037 -12.433 1.00 97.44 86 TRP A N 1
ATOM 613 C CA . TRP A 1 86 ? 0.236 5.074 -11.601 1.00 97.44 86 TRP A CA 1
ATOM 614 C C . TRP A 1 86 ? -1.179 5.520 -11.262 1.00 97.44 86 TRP A C 1
ATOM 616 O O . TRP A 1 86 ? -1.527 6.708 -11.258 1.00 97.44 86 TRP A O 1
ATOM 626 N N . ASN A 1 87 ? -2.007 4.543 -10.909 1.00 97.88 87 ASN A N 1
ATOM 627 C CA . ASN A 1 87 ? -3.266 4.758 -10.217 1.00 97.88 87 ASN A CA 1
ATOM 628 C C . ASN A 1 87 ? -3.348 3.857 -8.980 1.00 97.88 87 ASN A C 1
ATOM 630 O O . ASN A 1 87 ? -2.723 2.803 -8.902 1.00 97.88 87 ASN A O 1
ATOM 634 N N . LEU A 1 88 ? -4.084 4.322 -7.975 1.00 98.38 88 LEU A N 1
ATOM 635 C CA . LEU A 1 88 ? -4.267 3.618 -6.716 1.00 98.38 88 LEU A CA 1
ATOM 636 C C . LEU A 1 88 ? -5.684 3.867 -6.209 1.00 98.38 88 LEU A C 1
ATOM 638 O O . LEU A 1 88 ? -6.116 5.013 -6.068 1.00 98.38 88 LEU A O 1
ATOM 642 N N . VAL A 1 89 ? -6.408 2.796 -5.914 1.00 98.69 89 VAL A N 1
ATOM 643 C CA . VAL A 1 89 ? -7.740 2.844 -5.308 1.00 98.69 89 VAL A CA 1
ATOM 644 C C . VAL A 1 89 ? -7.659 2.250 -3.916 1.00 98.69 89 VAL A C 1
ATOM 646 O O . VAL A 1 89 ? -7.172 1.136 -3.748 1.00 98.69 89 VAL A O 1
ATOM 649 N N . THR A 1 90 ? -8.164 2.968 -2.917 1.00 98.62 90 THR A N 1
ATOM 650 C CA . THR A 1 90 ? -8.319 2.426 -1.566 1.00 98.62 90 THR A CA 1
ATOM 651 C C . THR A 1 90 ? -9.692 1.792 -1.396 1.00 98.62 90 THR A C 1
ATOM 653 O O . THR A 1 90 ? -10.689 2.272 -1.942 1.00 98.62 90 THR A O 1
ATOM 656 N N . VAL A 1 91 ? -9.743 0.716 -0.614 1.00 98.56 91 VAL A N 1
ATOM 657 C CA . VAL A 1 91 ? -10.969 0.032 -0.204 1.00 98.56 91 VAL A CA 1
ATOM 658 C C . VAL A 1 91 ? -10.960 -0.069 1.313 1.00 98.56 91 VAL A C 1
ATOM 660 O O . VAL A 1 91 ? -10.140 -0.788 1.885 1.00 98.56 91 VAL A O 1
ATOM 663 N N . THR A 1 92 ? -11.891 0.624 1.967 1.00 98.44 92 THR A N 1
ATOM 664 C CA . THR A 1 92 ? -12.105 0.494 3.410 1.00 98.44 92 THR A CA 1
ATOM 665 C C . THR A 1 92 ? -13.330 -0.369 3.683 1.00 98.44 92 THR A C 1
ATOM 667 O O . THR A 1 92 ? -14.460 -0.009 3.324 1.00 98.44 92 THR A O 1
ATOM 670 N N . ALA A 1 93 ? -13.123 -1.492 4.362 1.00 98.31 93 ALA A N 1
ATOM 671 C CA . ALA A 1 93 ? -14.182 -2.289 4.960 1.00 98.31 93 ALA A CA 1
ATOM 672 C C . ALA A 1 93 ? -14.349 -1.874 6.425 1.00 98.31 93 ALA A C 1
ATOM 674 O O . ALA A 1 93 ? -13.488 -2.158 7.254 1.00 98.31 93 ALA A O 1
ATOM 675 N N . HIS A 1 94 ? -15.449 -1.179 6.716 1.00 96.19 94 HIS A N 1
ATOM 676 C CA . HIS A 1 94 ? -15.814 -0.784 8.077 1.00 96.19 94 HIS A CA 1
ATOM 677 C C . HIS A 1 94 ? -16.315 -2.003 8.868 1.00 96.19 94 HIS A C 1
ATOM 679 O O . HIS A 1 94 ? -16.848 -2.929 8.243 1.00 96.19 94 HIS A O 1
ATOM 685 N N . PRO A 1 95 ? -16.162 -2.018 10.204 1.00 92.75 95 PRO A N 1
ATOM 686 C CA . PRO A 1 95 ? -16.798 -3.019 11.055 1.00 92.75 95 PRO A CA 1
ATOM 687 C C . PRO A 1 95 ? -18.316 -3.084 10.838 1.00 92.75 95 PRO A C 1
ATOM 689 O O . PRO A 1 95 ? -18.921 -2.118 10.367 1.00 92.75 95 PRO A O 1
ATOM 692 N N . ALA A 1 96 ? -18.903 -4.236 11.171 1.00 81.25 96 ALA A N 1
ATOM 693 C CA . ALA A 1 96 ? -20.350 -4.448 11.143 1.00 81.25 96 ALA A CA 1
ATOM 694 C C . ALA A 1 96 ? -21.076 -3.669 12.250 1.00 81.25 96 ALA A C 1
ATOM 696 O O . ALA A 1 96 ? -20.481 -3.508 13.341 1.00 81.25 96 ALA A O 1
#

Mean predicted aligned error: 2.52 Å

Solvent-accessible surface area (backbone atoms only — not comparable to full-atom values): 5168 Å² total; per-residue (Å²): 113,51,75,37,74,33,66,50,58,59,43,38,61,54,35,67,34,71,40,42,51,58,9,44,46,36,35,43,37,42,27,65,71,34,84,69,91,79,49,57,41,88,68,44,43,79,77,47,74,48,68,42,81,90,78,31,29,25,40,37,33,35,28,48,73,60,54,36,85,52,67,43,81,42,83,48,46,35,71,64,60,49,82,43,44,38,40,36,36,31,43,25,42,57,63,135

Organism: NCBI:txid1291556

Secondary structure (DSSP, 8-state):
-EEEEEEEESS--EEEEEE-TT-EEEEEEEE-S------BPTTEEEEEEEE-TTT--EEEEEEESS--SSSEEEEEEBS---S-EEEEEEEEE---

Foldseek 3Di:
DDKDKDKDFQFWDKDKDWAAAQKKKKKKKKWQPADDDFAWDPQKDWPDWDAPPVRRMIITMMTRVGGDHHTDIDMTTGDDGDRIIMMMMMDIDYDD

pLDDT: mean 96.17, std 3.18, range [81.25, 98.69]

Sequence (96 aa):
MTFSKASGSGTAPQAVARADAGSLVFAVGNDWDGAVPRTLLPGQSIVSETVNTDVGDTFWVQRLTEPATAPGPVIVGSSVPDDHQWNLVTVTAHPA